Protein AF-A0A9E5MXN6-F1 (afdb_monomer_lite)

pLDDT: mean 91.72, std 4.16, range [76.12, 95.44]

Sequence (37 aa):
SCGLGKCGHCRLGPYHVCYEGPVFTYEQLQGLPEAWD

Secondary structure (DSSP, 8-state):
--SSSSSSTTEETTEEHHHH-S---HHHHTT-GGGT-

Foldseek 3Di:
DPLPCPPCPQDQPPDRCSPPHDDDDCVVCVPGVSVPD

Structure (mmCIF, N/CA/C/O backbone):
data_AF-A0A9E5MXN6-F1
#
_entry.id   AF-A0A9E5MXN6-F1
#
loop_
_atom_site.group_PDB
_atom_site.id
_atom_site.type_symbol
_atom_site.label_atom_id
_atom_site.label_alt_id
_atom_site.label_comp_id
_atom_site.label_asym_id
_at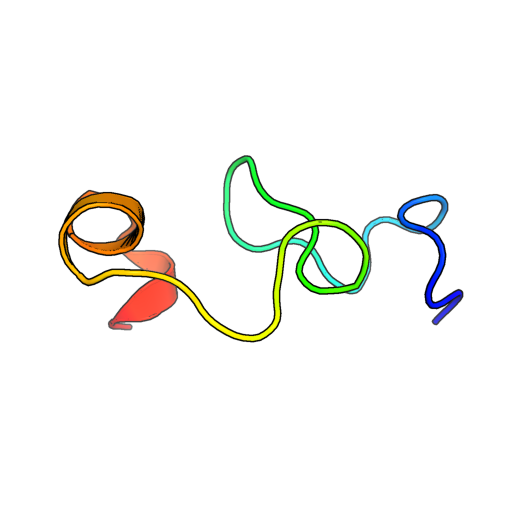om_site.label_entity_id
_atom_site.label_seq_id
_atom_site.pdbx_PDB_ins_code
_atom_site.Cartn_x
_atom_site.Cartn_y
_atom_site.Cartn_z
_atom_site.occupancy
_atom_site.B_iso_or_equiv
_atom_site.auth_seq_id
_atom_site.auth_comp_id
_atom_site.auth_asym_id
_atom_site.auth_atom_id
_atom_site.pdbx_PDB_model_num
ATOM 1 N N . SER A 1 1 ? 1.172 4.079 -18.530 1.00 77.50 1 SER A N 1
ATOM 2 C CA . SER A 1 1 ? 1.282 3.274 -17.292 1.00 77.50 1 SER A CA 1
ATOM 3 C C . SER A 1 1 ? 2.250 2.116 -17.491 1.00 77.50 1 SER A C 1
ATOM 5 O O . SER A 1 1 ? 2.275 1.580 -18.588 1.00 77.50 1 SER A O 1
ATOM 7 N N . CYS A 1 2 ? 3.071 1.760 -16.489 1.00 92.19 2 CYS A N 1
ATOM 8 C CA . CYS A 1 2 ? 4.170 0.783 -16.649 1.00 92.19 2 CYS A CA 1
ATOM 9 C C . CYS A 1 2 ? 3.945 -0.609 -16.032 1.00 92.19 2 CYS A C 1
ATOM 11 O O . CYS A 1 2 ? 4.683 -1.519 -16.376 1.00 92.19 2 CYS A O 1
ATOM 13 N N . GLY A 1 3 ? 3.011 -0.778 -15.087 1.00 91.38 3 GLY A N 1
ATOM 14 C CA . GLY A 1 3 ? 2.761 -2.067 -14.416 1.00 91.38 3 GLY A CA 1
ATOM 15 C C . GLY A 1 3 ? 3.889 -2.605 -13.517 1.00 91.38 3 GLY A C 1
ATOM 16 O O . GLY A 1 3 ? 3.746 -3.683 -12.968 1.00 91.38 3 GLY A O 1
ATOM 17 N N . LEU A 1 4 ? 4.998 -1.874 -13.359 1.00 91.88 4 LEU A N 1
ATOM 18 C CA . LEU A 1 4 ? 6.219 -2.334 -12.675 1.00 91.88 4 LEU A CA 1
ATOM 19 C C . LEU A 1 4 ? 6.633 -1.429 -11.499 1.00 91.88 4 LEU A C 1
ATOM 21 O O . LEU A 1 4 ? 7.791 -1.429 -11.099 1.00 91.88 4 LEU A O 1
ATOM 25 N N . GLY A 1 5 ? 5.749 -0.545 -11.027 1.00 89.56 5 GLY A N 1
ATOM 26 C CA . GLY A 1 5 ? 6.063 0.417 -9.955 1.00 89.56 5 GLY A CA 1
ATOM 27 C C . GLY A 1 5 ? 7.025 1.557 -10.337 1.00 89.56 5 GLY A C 1
ATOM 28 O O . GLY A 1 5 ? 7.311 2.417 -9.516 1.00 89.56 5 GLY A O 1
ATOM 29 N N . LYS A 1 6 ? 7.499 1.631 -11.589 1.00 90.31 6 LYS A N 1
ATOM 30 C CA . LYS A 1 6 ? 8.501 2.630 -12.022 1.00 90.31 6 LYS A CA 1
ATOM 31 C C . LYS A 1 6 ? 7.931 4.017 -12.329 1.00 90.31 6 LYS A C 1
ATOM 33 O O . LYS A 1 6 ? 8.621 5.014 -12.180 1.00 90.31 6 LYS A O 1
ATOM 38 N N . CYS A 1 7 ? 6.687 4.086 -12.807 1.00 94.62 7 CYS A N 1
ATOM 39 C CA . CYS A 1 7 ? 6.096 5.334 -13.310 1.00 94.62 7 CYS A CA 1
ATOM 40 C C . CYS A 1 7 ? 5.208 6.077 -12.301 1.00 94.62 7 CYS A C 1
ATOM 42 O O . CYS A 1 7 ? 4.675 7.124 -12.642 1.00 94.62 7 CYS A O 1
ATOM 44 N N . GLY A 1 8 ? 4.956 5.510 -11.117 1.00 92.62 8 GLY A N 1
ATOM 45 C CA . GLY A 1 8 ? 4.112 6.128 -10.084 1.00 92.62 8 GLY A CA 1
ATOM 46 C C . GLY A 1 8 ? 2.604 6.217 -10.376 1.00 92.62 8 GLY A C 1
ATOM 47 O O . GLY A 1 8 ? 1.856 6.550 -9.472 1.00 92.62 8 GLY A O 1
ATOM 48 N N . HIS A 1 9 ? 2.122 5.877 -11.579 1.00 94.62 9 HIS A N 1
ATOM 49 C CA . HIS A 1 9 ? 0.686 5.963 -11.919 1.00 94.62 9 HIS A CA 1
ATOM 50 C C . HIS A 1 9 ? -0.237 5.086 -11.063 1.00 94.62 9 HIS A C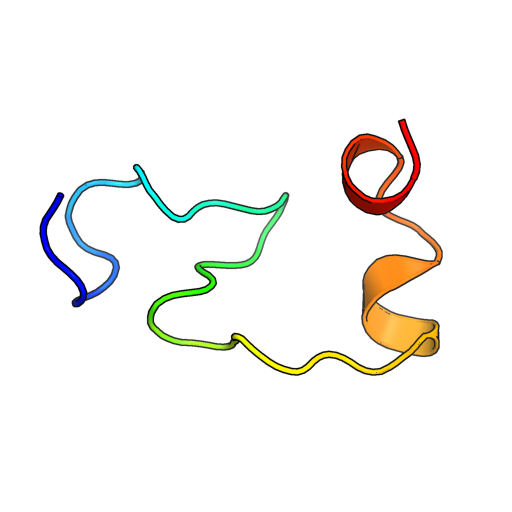 1
ATOM 52 O O . HIS A 1 9 ? -1.413 5.387 -10.942 1.00 94.62 9 HIS A O 1
ATOM 58 N N . CYS A 1 10 ? 0.269 3.967 -10.544 1.00 94.00 10 CYS A N 1
ATOM 59 C CA . CYS A 1 10 ? -0.518 2.994 -9.789 1.00 94.00 10 CYS A CA 1
ATOM 60 C C . CYS A 1 10 ? -0.400 3.228 -8.270 1.00 94.00 10 CYS A C 1
ATOM 62 O O . CYS A 1 10 ? -0.484 2.271 -7.508 1.00 94.00 10 CYS A O 1
ATOM 64 N N . ARG A 1 11 ? -0.078 4.453 -7.833 1.00 93.25 11 ARG A N 1
ATOM 65 C CA . ARG A 1 11 ? 0.203 4.745 -6.425 1.00 93.25 11 ARG A CA 1
ATOM 66 C C . ARG A 1 11 ? -1.098 4.924 -5.638 1.00 93.25 11 ARG A C 1
ATOM 68 O O . ARG A 1 11 ? -1.966 5.674 -6.067 1.00 93.25 11 ARG A O 1
ATOM 75 N N . LEU A 1 12 ? -1.179 4.239 -4.504 1.00 92.88 12 LEU A N 1
ATOM 76 C CA . LEU A 1 12 ? -2.214 4.351 -3.482 1.00 92.88 12 LEU A CA 1
ATOM 77 C C . LEU A 1 12 ? -1.490 4.570 -2.149 1.00 92.88 12 LEU A C 1
ATOM 79 O O . LEU A 1 12 ? -0.997 3.627 -1.528 1.00 92.88 12 LEU A O 1
ATOM 83 N N . GLY A 1 13 ? -1.326 5.830 -1.772 1.00 91.25 13 GLY A N 1
ATOM 84 C CA . GLY A 1 13 ? -0.580 6.266 -0.602 1.00 91.25 13 GLY A CA 1
ATOM 85 C C . GLY A 1 13 ? 0.880 5.814 -0.667 1.00 91.25 13 GLY A C 1
ATOM 86 O O . GLY A 1 13 ? 1.593 6.171 -1.615 1.00 91.25 13 GLY A O 1
ATOM 87 N N . PRO A 1 14 ? 1.353 5.027 0.315 1.00 92.44 14 PRO A N 1
ATOM 88 C CA . PRO A 1 14 ? 2.696 4.460 0.294 1.00 92.44 14 PRO A CA 1
ATOM 89 C C . PRO A 1 14 ? 2.833 3.269 -0.667 1.00 92.44 14 PRO A C 1
ATOM 91 O O . PRO A 1 14 ? 3.959 2.873 -0.963 1.00 92.44 14 PRO A O 1
ATOM 94 N N . TYR A 1 15 ? 1.724 2.709 -1.160 1.00 93.44 15 TYR A N 1
ATOM 95 C CA . TYR A 1 15 ? 1.715 1.488 -1.957 1.00 93.44 15 TYR A CA 1
ATOM 96 C C . TYR A 1 15 ? 1.731 1.766 -3.460 1.00 93.44 15 TYR A C 1
ATOM 98 O O . TYR A 1 15 ? 1.126 2.717 -3.959 1.00 93.44 15 TYR A O 1
ATOM 106 N N . HIS A 1 16 ? 2.360 0.878 -4.220 1.00 95.19 16 HIS A N 1
ATOM 107 C CA . HIS A 1 16 ? 2.159 0.754 -5.658 1.00 95.19 16 HIS A CA 1
ATOM 108 C C . HIS A 1 16 ? 1.264 -0.454 -5.940 1.00 95.19 16 HIS A C 1
ATOM 110 O O . HIS A 1 16 ? 1.714 -1.594 -5.885 1.00 95.19 16 HIS A O 1
ATOM 116 N N . VAL A 1 17 ? 0.015 -0.219 -6.349 1.00 95.12 17 VAL A N 1
ATOM 117 C CA . VAL A 1 17 ? -0.990 -1.258 -6.653 1.00 95.12 17 VAL A CA 1
ATOM 118 C C . VAL A 1 17 ? -0.474 -2.284 -7.662 1.00 95.12 17 VAL A C 1
ATOM 120 O O . VAL A 1 17 ? -0.764 -3.467 -7.556 1.00 95.12 17 VAL A O 1
ATOM 123 N N . CYS A 1 18 ? 0.323 -1.846 -8.634 1.00 94.88 18 CYS A N 1
ATOM 124 C CA . CYS A 1 18 ? 0.871 -2.728 -9.656 1.00 94.88 18 CYS A CA 1
ATOM 125 C C . CYS A 1 18 ? 2.034 -3.620 -9.184 1.00 94.88 18 CYS A C 1
ATOM 127 O O . CYS A 1 18 ? 2.474 -4.470 -9.950 1.00 94.88 18 CYS A O 1
ATOM 129 N N . TYR A 1 19 ? 2.533 -3.428 -7.962 1.00 90.75 19 TYR A N 1
ATOM 130 C CA . TYR A 1 19 ? 3.594 -4.242 -7.362 1.00 90.75 19 TYR A CA 1
ATOM 131 C C . TYR A 1 19 ? 3.131 -4.941 -6.073 1.00 90.75 19 TYR A C 1
ATOM 133 O O . TYR A 1 19 ? 3.407 -6.120 -5.889 1.00 90.75 19 TYR A O 1
ATOM 141 N N . GLU A 1 20 ? 2.405 -4.229 -5.209 1.00 92.75 20 GLU A N 1
ATOM 142 C CA . GLU A 1 20 ? 1.947 -4.694 -3.887 1.00 92.75 20 GLU A CA 1
ATOM 143 C C . GLU A 1 20 ? 0.455 -5.046 -3.850 1.00 92.75 20 GLU A C 1
ATOM 145 O O . GLU A 1 20 ? 0.013 -5.744 -2.943 1.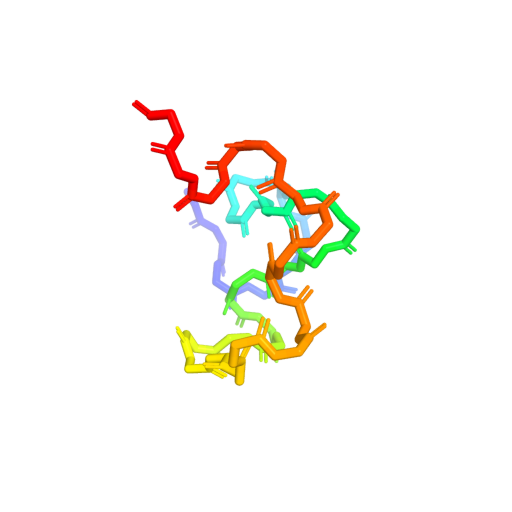00 92.75 20 GLU A O 1
ATOM 150 N N . GLY A 1 21 ? -0.322 -4.545 -4.813 1.00 91.25 21 GLY A N 1
ATOM 151 C CA . GLY A 1 21 ? -1.752 -4.814 -4.947 1.00 91.25 21 GLY A CA 1
ATOM 152 C C . GLY A 1 21 ? -2.049 -5.944 -5.944 1.00 91.25 21 GLY A C 1
ATOM 153 O O . GLY A 1 21 ? -1.166 -6.736 -6.274 1.00 91.25 21 GLY A O 1
ATOM 154 N N . PRO A 1 22 ? -3.289 -6.045 -6.464 1.00 91.81 22 PRO A N 1
ATOM 155 C CA . PRO A 1 22 ? -4.430 -5.138 -6.287 1.00 91.81 22 PRO A CA 1
ATOM 156 C C . PRO A 1 22 ? -5.281 -5.420 -5.044 1.00 91.81 22 PRO A C 1
ATOM 158 O O . PRO A 1 22 ? -6.222 -4.681 -4.769 1.00 91.81 22 PRO A O 1
ATOM 161 N N . VAL A 1 23 ? -4.985 -6.501 -4.323 1.00 95.25 23 VAL A N 1
ATOM 162 C CA . VAL A 1 23 ? -5.767 -6.942 -3.169 1.00 95.25 23 VAL A CA 1
ATOM 163 C C . VAL A 1 23 ? -5.062 -6.505 -1.897 1.00 95.25 23 VAL A C 1
ATOM 165 O O . VAL A 1 23 ? -3.917 -6.881 -1.664 1.00 95.25 23 VAL A O 1
ATOM 168 N N . PHE A 1 24 ? -5.771 -5.749 -1.068 1.00 94.75 24 PHE A N 1
ATOM 169 C CA . PHE A 1 24 ? -5.304 -5.304 0.236 1.00 94.75 24 PHE A CA 1
ATOM 170 C C . PHE A 1 24 ? -6.307 -5.714 1.310 1.00 94.75 24 PHE A C 1
ATOM 172 O O . PHE A 1 24 ? -7.505 -5.853 1.056 1.00 94.75 24 PHE A O 1
ATOM 179 N N . THR A 1 25 ? -5.800 -5.911 2.518 1.00 95.44 25 THR A N 1
ATOM 180 C CA . THR A 1 25 ? -6.616 -6.100 3.717 1.00 95.44 25 THR A CA 1
ATOM 181 C C . THR A 1 25 ? -7.192 -4.767 4.181 1.00 95.44 25 THR A C 1
ATOM 183 O O . THR A 1 25 ? -6.643 -3.698 3.900 1.00 95.44 25 THR A O 1
ATOM 186 N N . TYR A 1 26 ? -8.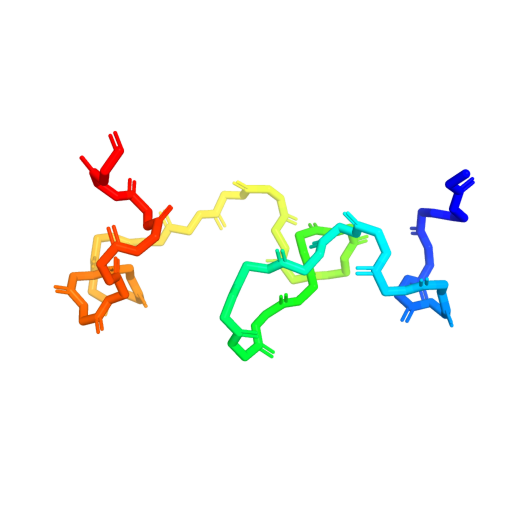291 -4.830 4.932 1.00 93.94 26 TYR A N 1
ATOM 187 C CA . TYR A 1 26 ? -8.871 -3.637 5.538 1.00 93.94 26 TYR A CA 1
ATOM 188 C C . TYR A 1 26 ? -7.857 -2.945 6.454 1.00 93.94 26 TYR A C 1
ATOM 190 O O . TYR A 1 26 ? -7.722 -1.726 6.402 1.00 93.94 26 TYR A O 1
ATOM 198 N N . GLU A 1 27 ? -7.068 -3.705 7.219 1.00 94.81 27 GLU A N 1
ATOM 199 C CA . GLU A 1 27 ? -6.073 -3.140 8.126 1.00 94.81 27 GLU A CA 1
ATOM 200 C C . GLU A 1 27 ? -4.984 -2.330 7.412 1.00 94.81 27 GLU A C 1
ATOM 202 O O . GLU A 1 27 ? -4.470 -1.374 7.996 1.00 94.81 27 GLU A O 1
ATOM 207 N N . GLN A 1 28 ? -4.650 -2.680 6.165 1.00 94.12 28 GLN A N 1
ATOM 208 C CA . GLN A 1 28 ? -3.694 -1.936 5.337 1.00 94.12 28 GLN A CA 1
ATOM 209 C C . GLN A 1 28 ? -4.271 -0.615 4.813 1.00 94.12 28 GLN A C 1
ATOM 211 O O . GLN A 1 28 ? -3.525 0.348 4.649 1.00 94.12 28 GLN A O 1
ATOM 216 N N . LEU A 1 29 ? -5.580 -0.560 4.547 1.00 93.81 29 LEU A N 1
ATOM 217 C CA . LEU A 1 29 ? -6.226 0.598 3.917 1.00 93.81 29 LEU A CA 1
ATOM 218 C C . LEU A 1 29 ? -6.991 1.493 4.899 1.00 93.81 29 LEU A C 1
ATOM 220 O O . LEU A 1 29 ? -7.271 2.642 4.570 1.00 93.81 29 LEU A O 1
ATOM 224 N N . GLN A 1 30 ? -7.308 1.026 6.110 1.00 93.00 30 GLN A N 1
ATOM 225 C CA . GLN A 1 30 ? -8.129 1.768 7.083 1.00 93.00 30 GLN A CA 1
ATOM 226 C C . GLN A 1 30 ? -7.567 3.155 7.452 1.00 93.00 30 GLN A C 1
ATOM 228 O O . GLN A 1 30 ? -8.315 4.022 7.885 1.00 93.00 30 GLN A O 1
ATOM 233 N N . GLY A 1 31 ? -6.255 3.368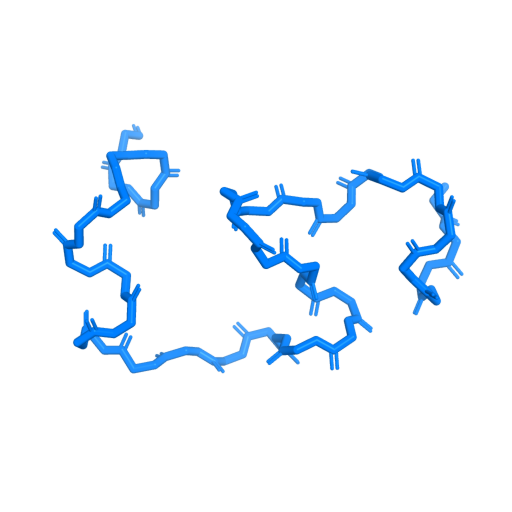 7.296 1.00 93.31 31 GLY A N 1
ATOM 234 C CA . GLY A 1 31 ? -5.579 4.639 7.575 1.00 93.31 31 GLY A CA 1
ATOM 235 C C . GLY A 1 31 ? -5.309 5.509 6.345 1.00 93.31 31 GLY A C 1
ATOM 236 O O . GLY A 1 31 ? -4.641 6.530 6.484 1.00 93.31 31 GLY A O 1
ATOM 237 N N . LEU A 1 32 ? -5.767 5.103 5.158 1.00 93.31 32 LEU A N 1
ATOM 238 C CA . LEU A 1 32 ? -5.548 5.803 3.892 1.00 93.31 32 LEU A CA 1
ATOM 239 C C . LEU A 1 32 ? -6.862 6.445 3.423 1.00 93.31 32 LEU A C 1
ATOM 241 O O . LEU A 1 32 ? -7.711 5.730 2.894 1.00 93.31 32 LEU A O 1
ATOM 245 N N . PRO A 1 33 ? -7.055 7.767 3.597 1.00 88.88 33 PRO A N 1
ATOM 246 C CA . PRO A 1 33 ? -8.290 8.453 3.195 1.00 88.88 33 PRO A CA 1
ATOM 247 C C . PRO A 1 33 ? -8.620 8.260 1.710 1.00 88.88 33 PRO A C 1
ATOM 249 O O . PRO A 1 33 ? -9.744 7.940 1.352 1.00 88.88 33 PRO A O 1
ATOM 252 N N . GLU A 1 34 ? -7.590 8.300 0.867 1.00 88.12 34 GLU A N 1
ATOM 253 C CA . GLU A 1 34 ? -7.651 8.065 -0.581 1.00 88.12 34 GLU A CA 1
ATOM 254 C C . GLU A 1 34 ? -8.182 6.687 -1.013 1.00 88.12 34 GLU A C 1
ATOM 256 O O . GLU A 1 34 ? -8.460 6.490 -2.193 1.00 88.12 34 GLU A O 1
ATOM 261 N N . ALA A 1 35 ? -8.290 5.718 -0.097 1.00 87.81 35 ALA A N 1
ATOM 262 C CA . ALA A 1 35 ? -8.915 4.427 -0.376 1.00 87.81 35 ALA A CA 1
ATOM 263 C C . ALA A 1 35 ? -10.447 4.447 -0.191 1.00 87.81 35 ALA A C 1
ATOM 265 O O . ALA A 1 35 ? -11.110 3.485 -0.582 1.00 87.81 35 ALA A O 1
ATOM 266 N N . TRP A 1 36 ? -10.995 5.507 0.413 1.00 87.38 36 TRP A N 1
ATOM 267 C CA . TRP A 1 36 ? -12.397 5.605 0.835 1.00 87.38 36 TRP A CA 1
ATOM 268 C C . TRP A 1 36 ? -13.119 6.868 0.340 1.00 87.38 36 TRP A C 1
ATOM 270 O O . TRP A 1 36 ? -14.350 6.883 0.373 1.00 87.38 36 TRP A O 1
ATOM 280 N N . ASP A 1 37 ? -12.371 7.892 -0.085 1.00 76.12 37 A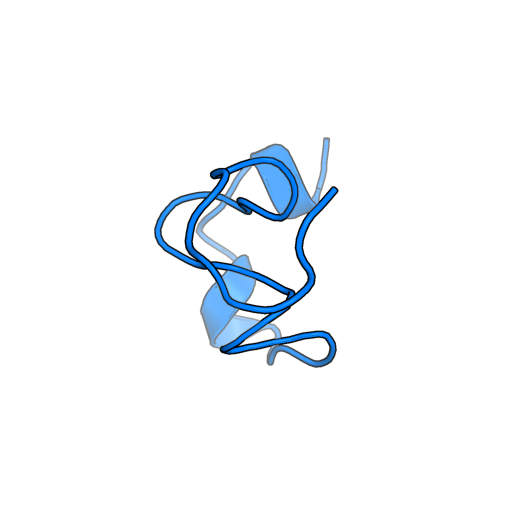SP A N 1
ATOM 281 C CA . ASP A 1 37 ? -12.875 9.080 -0.797 1.00 76.12 37 ASP A CA 1
ATOM 282 C C . ASP A 1 37 ? -13.350 8.740 -2.225 1.00 76.12 37 ASP A C 1
ATOM 284 O O . ASP A 1 37 ? -14.407 9.275 -2.639 1.00 76.12 37 ASP A O 1
#

Radius of gyration: 9.97 Å; chains: 1; bounding box: 21×16×25 Å